Protein AF-A0A0D6LX70-F1 (afdb_monomer_lite)

Foldseek 3Di:
DDDPPPPDPVCVPDPPPPPQDFDWDADVVVRDIDTDDPPPCPQLVVLVVVCVVPVPVCVVVVHDSVPGDPVPD

Structure (mmCIF, N/CA/C/O backbone):
data_AF-A0A0D6LX70-F1
#
_entry.id   AF-A0A0D6LX70-F1
#
loop_
_atom_site.group_PDB
_atom_site.id
_atom_site.type_symbol
_atom_site.label_atom_id
_atom_site.label_alt_id
_atom_site.label_comp_id
_atom_site.label_asym_id
_atom_site.label_entity_id
_atom_site.label_seq_id
_atom_site.pdbx_PDB_ins_code
_atom_site.Cartn_x
_atom_site.Cartn_y
_atom_site.Cartn_z
_atom_site.occupancy
_atom_site.B_iso_or_equiv
_atom_site.auth_seq_id
_atom_site.auth_comp_id
_atom_site.auth_asym_id
_atom_site.auth_atom_id
_atom_site.pdbx_PDB_model_num
ATOM 1 N N . MET A 1 1 ? 48.694 -12.942 -1.196 1.00 42.84 1 MET A N 1
ATOM 2 C CA . MET A 1 1 ? 47.589 -13.258 -2.123 1.00 42.84 1 MET A CA 1
ATOM 3 C C . MET A 1 1 ? 46.856 -11.950 -2.354 1.00 42.84 1 MET A C 1
ATOM 5 O O . MET A 1 1 ? 46.123 -11.515 -1.478 1.00 42.84 1 MET A O 1
ATOM 9 N N . GLU A 1 2 ? 47.207 -11.256 -3.436 1.00 43.59 2 GLU A N 1
ATOM 10 C CA . GLU A 1 2 ? 46.677 -9.930 -3.778 1.00 43.59 2 GLU A CA 1
ATOM 11 C C . GLU A 1 2 ? 45.156 -10.017 -4.011 1.00 43.59 2 GLU A C 1
ATOM 13 O O . GLU A 1 2 ? 44.719 -10.918 -4.738 1.00 43.59 2 GLU A O 1
ATOM 18 N N . PRO A 1 3 ? 44.327 -9.132 -3.433 1.00 49.44 3 PRO A N 1
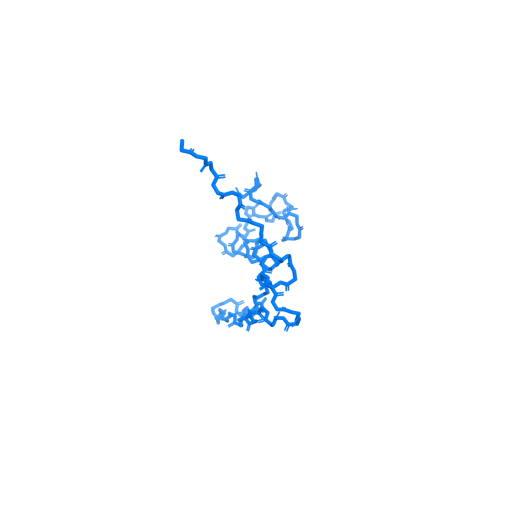ATOM 19 C CA . PRO A 1 3 ? 42.909 -9.104 -3.756 1.00 49.44 3 PRO A CA 1
ATOM 20 C C . PRO A 1 3 ? 42.727 -8.550 -5.175 1.00 49.44 3 PRO A C 1
ATOM 22 O O . PRO A 1 3 ? 43.087 -7.410 -5.465 1.00 49.44 3 PRO A O 1
ATOM 25 N N . GLN A 1 4 ? 42.162 -9.359 -6.073 1.00 54.06 4 GLN A N 1
ATOM 26 C CA . GLN A 1 4 ? 41.799 -8.919 -7.419 1.00 54.06 4 GLN A CA 1
ATOM 27 C C . GLN A 1 4 ? 40.602 -7.966 -7.333 1.00 54.06 4 GLN A C 1
ATOM 29 O O . GLN A 1 4 ? 39.452 -8.395 -7.236 1.00 54.06 4 GLN A O 1
ATOM 34 N N . VAL A 1 5 ? 40.875 -6.662 -7.351 1.00 61.66 5 VAL A N 1
ATOM 35 C CA . VAL A 1 5 ? 39.842 -5.634 -7.504 1.00 61.66 5 VAL A CA 1
ATOM 36 C C . VAL A 1 5 ? 39.304 -5.733 -8.927 1.00 61.66 5 VAL A C 1
ATOM 38 O O . VAL A 1 5 ? 39.950 -5.320 -9.887 1.00 61.66 5 VAL A O 1
ATOM 41 N N . THR A 1 6 ? 38.120 -6.319 -9.070 1.00 59.62 6 THR A N 1
ATOM 42 C CA . THR A 1 6 ? 37.397 -6.368 -10.339 1.00 59.62 6 THR A CA 1
ATOM 43 C C . THR A 1 6 ? 36.897 -4.960 -10.640 1.00 59.62 6 THR A C 1
ATOM 45 O O . THR A 1 6 ? 35.969 -4.466 -10.000 1.00 59.62 6 THR A O 1
ATOM 48 N N . ILE A 1 7 ? 37.538 -4.279 -11.590 1.00 61.16 7 ILE A N 1
ATOM 49 C CA . ILE A 1 7 ? 37.023 -3.021 -12.128 1.00 61.16 7 ILE A CA 1
ATOM 50 C C . ILE A 1 7 ? 35.797 -3.380 -12.962 1.00 61.16 7 ILE A C 1
ATOM 52 O O . ILE A 1 7 ? 35.911 -3.919 -14.059 1.00 61.16 7 ILE A O 1
ATOM 56 N N . ILE A 1 8 ? 34.612 -3.156 -12.398 1.00 62.44 8 ILE A N 1
ATOM 57 C CA . ILE A 1 8 ? 33.361 -3.347 -13.122 1.00 62.44 8 ILE A CA 1
ATOM 58 C C . ILE A 1 8 ? 33.131 -2.096 -13.969 1.00 62.44 8 ILE A C 1
ATOM 60 O O . ILE A 1 8 ? 32.901 -1.013 -13.424 1.00 62.44 8 ILE A O 1
ATOM 64 N N . ASP A 1 9 ? 33.179 -2.241 -15.293 1.00 63.34 9 ASP A N 1
ATOM 65 C CA . ASP A 1 9 ? 32.781 -1.184 -16.221 1.00 63.34 9 ASP A CA 1
ATOM 66 C C . ASP A 1 9 ? 31.315 -0.805 -15.962 1.00 63.34 9 ASP A C 1
ATOM 68 O O . ASP A 1 9 ? 30.364 -1.520 -16.288 1.00 63.34 9 ASP A O 1
ATOM 72 N N . LYS A 1 10 ? 31.144 0.358 -15.329 1.00 60.56 10 LYS A N 1
ATOM 73 C CA . LYS A 1 10 ? 29.890 0.886 -14.776 1.00 60.56 10 LYS A CA 1
ATOM 74 C C . LYS A 1 10 ? 28.681 0.906 -15.738 1.00 60.56 10 LYS A C 1
ATOM 76 O O . LYS A 1 10 ? 27.578 0.675 -15.241 1.00 60.56 10 LYS A O 1
ATOM 81 N N . PRO A 1 11 ? 28.811 1.160 -17.061 1.00 60.16 11 PRO A N 1
ATOM 82 C CA . PRO A 1 11 ? 27.649 1.179 -17.956 1.00 60.16 11 PRO A CA 1
ATOM 83 C C . PRO A 1 11 ? 27.136 -0.216 -18.355 1.00 60.16 11 PRO A C 1
ATOM 85 O O . PRO A 1 11 ? 26.033 -0.315 -18.882 1.00 60.16 11 PRO A O 1
ATOM 88 N N . SER A 1 12 ? 27.889 -1.289 -18.091 1.00 61.28 12 SER A N 1
ATOM 89 C CA . SER A 1 12 ? 27.538 -2.656 -18.515 1.00 61.28 12 SER A CA 1
ATOM 90 C C . SER A 1 12 ? 26.720 -3.435 -17.477 1.00 61.28 12 SER A C 1
ATOM 92 O O . SER A 1 12 ? 26.229 -4.521 -17.769 1.00 61.28 12 SER A O 1
ATOM 94 N N . ILE A 1 13 ? 26.575 -2.900 -16.259 1.00 71.19 13 ILE A N 1
ATOM 95 C CA . ILE A 1 13 ? 25.881 -3.568 -15.142 1.00 71.19 13 ILE A CA 1
ATOM 96 C C . ILE A 1 13 ? 24.361 -3.533 -15.328 1.00 71.19 13 ILE A C 1
ATOM 98 O O . ILE A 1 13 ? 23.664 -4.475 -14.957 1.00 71.19 13 ILE A O 1
ATOM 102 N N . LEU A 1 14 ? 23.840 -2.438 -15.884 1.00 64.25 14 LEU A N 1
ATOM 103 C CA . LEU A 1 14 ? 22.413 -2.239 -16.101 1.00 64.25 14 LEU A CA 1
ATOM 104 C C . LEU A 1 14 ? 22.198 -1.753 -17.533 1.00 64.25 14 LEU A C 1
ATOM 106 O O . LEU A 1 14 ? 22.674 -0.665 -17.868 1.00 64.25 14 LEU A O 1
ATOM 110 N N . PRO A 1 15 ? 21.488 -2.516 -18.379 1.00 65.50 15 PRO A N 1
ATOM 111 C CA . PRO A 1 15 ? 21.215 -2.066 -19.729 1.00 65.50 15 PRO A CA 1
ATOM 112 C C . PRO A 1 15 ? 20.357 -0.789 -19.686 1.00 65.50 15 PRO A C 1
ATOM 114 O O . PRO A 1 15 ? 19.408 -0.699 -18.894 1.00 65.50 15 PRO A O 1
ATOM 117 N N . PRO A 1 16 ? 20.665 0.214 -20.525 1.00 66.50 16 PRO A N 1
ATOM 118 C CA . PRO A 1 16 ? 19.811 1.383 -20.664 1.00 66.50 16 PRO A CA 1
ATOM 119 C C . PRO A 1 16 ? 18.419 0.939 -21.131 1.00 66.50 16 PRO A C 1
ATOM 121 O O . PRO A 1 16 ? 18.289 0.052 -21.972 1.00 66.50 16 PRO A O 1
ATOM 124 N N . PHE A 1 17 ? 17.375 1.552 -20.570 1.00 65.50 17 PHE A N 1
ATOM 125 C CA . PHE A 1 17 ? 15.968 1.218 -20.841 1.00 65.50 17 PHE A CA 1
ATOM 126 C C . PHE A 1 17 ? 15.531 -0.196 -20.426 1.00 65.50 17 PHE A C 1
ATOM 128 O O . PHE A 1 17 ? 14.596 -0.749 -21.009 1.00 65.50 17 PHE A O 1
ATOM 135 N N . PHE A 1 18 ? 16.147 -0.783 -19.395 1.00 68.56 18 PHE A N 1
ATOM 136 C CA . PHE A 1 18 ? 15.615 -2.004 -18.792 1.00 68.56 18 PHE A CA 1
ATOM 137 C C . PHE A 1 18 ? 14.176 -1.765 -18.305 1.00 68.56 18 PHE A C 1
ATOM 139 O O . PHE A 1 18 ? 13.948 -1.003 -17.362 1.00 68.56 18 PHE A O 1
ATOM 146 N N . ARG A 1 19 ? 13.187 -2.395 -18.954 1.00 65.00 19 ARG A N 1
ATOM 147 C CA . ARG A 1 19 ? 11.814 -2.413 -18.438 1.00 65.00 19 ARG A CA 1
ATOM 148 C C . ARG A 1 19 ? 11.809 -3.261 -17.178 1.00 65.00 19 ARG A C 1
ATOM 150 O O . ARG A 1 19 ? 11.790 -4.488 -17.252 1.00 65.00 19 ARG A O 1
ATOM 157 N N . PHE A 1 20 ? 11.799 -2.596 -16.028 1.00 64.25 20 PHE A N 1
ATOM 158 C CA . PHE A 1 20 ? 11.402 -3.237 -14.784 1.00 64.25 20 PHE A CA 1
ATOM 159 C C . PHE A 1 20 ? 10.024 -3.866 -14.988 1.00 64.25 20 PHE A C 1
ATOM 161 O O . PHE A 1 20 ? 9.155 -3.289 -15.645 1.00 64.25 20 PHE A O 1
ATOM 168 N N . ARG A 1 21 ? 9.857 -5.094 -14.503 1.00 65.62 21 ARG A N 1
ATOM 169 C CA . ARG A 1 21 ? 8.653 -5.882 -14.750 1.00 65.62 21 ARG A CA 1
ATOM 170 C C . ARG A 1 21 ? 7.463 -5.196 -14.081 1.00 65.62 21 ARG A C 1
ATOM 172 O O . ARG A 1 21 ? 7.400 -5.119 -12.860 1.00 65.62 21 ARG A O 1
ATOM 179 N N . GLU A 1 22 ? 6.536 -4.698 -14.887 1.00 68.56 22 GLU A N 1
ATOM 180 C CA . GLU A 1 22 ? 5.270 -4.135 -14.421 1.00 68.56 22 GLU A CA 1
ATOM 181 C C . GLU A 1 22 ? 4.295 -5.298 -14.213 1.00 68.56 22 GLU A C 1
ATOM 183 O O . GLU A 1 22 ? 3.718 -5.823 -15.166 1.00 68.56 22 GLU A O 1
ATOM 188 N N . GLU A 1 23 ? 4.155 -5.761 -12.972 1.00 72.75 23 GLU A N 1
ATOM 189 C CA . GLU A 1 23 ? 3.215 -6.836 -12.647 1.00 72.75 23 GLU A CA 1
ATOM 190 C C . GLU A 1 23 ? 1.907 -6.251 -12.117 1.00 72.75 23 GLU A C 1
ATOM 192 O O . GLU A 1 23 ? 1.883 -5.550 -11.107 1.00 72.75 23 GLU A O 1
ATOM 197 N N . TYR A 1 24 ? 0.790 -6.555 -12.776 1.00 77.75 24 TYR A N 1
ATOM 198 C CA . TYR A 1 24 ? -0.526 -6.220 -12.242 1.00 77.75 24 TYR A CA 1
ATOM 199 C C . TYR A 1 24 ? -0.965 -7.292 -11.249 1.00 77.75 24 TYR A C 1
ATOM 201 O O . TYR A 1 24 ? -1.154 -8.453 -11.607 1.00 77.75 24 TYR A O 1
ATOM 209 N N . LEU A 1 25 ? -1.177 -6.885 -10.001 1.00 77.56 25 LEU A N 1
ATOM 210 C CA . LEU A 1 25 ? -1.769 -7.728 -8.971 1.00 77.56 25 LEU A CA 1
ATOM 211 C C . LEU A 1 25 ? -3.219 -7.310 -8.754 1.00 77.56 25 LEU A C 1
ATOM 213 O O . LEU A 1 25 ? -3.512 -6.141 -8.497 1.00 77.56 25 LEU A O 1
ATOM 217 N N . VAL A 1 26 ? -4.130 -8.277 -8.863 1.00 84.00 26 VAL A N 1
ATOM 218 C CA . VAL A 1 26 ? -5.574 -8.056 -8.743 1.00 84.00 26 VAL A CA 1
ATOM 219 C C . VAL A 1 26 ? -6.111 -8.860 -7.569 1.00 84.00 26 VAL A C 1
ATOM 221 O O . VAL A 1 26 ? -6.027 -10.087 -7.551 1.00 84.00 26 VAL A O 1
ATOM 224 N N . VAL A 1 27 ? -6.720 -8.173 -6.604 1.00 85.50 27 VAL A N 1
ATOM 225 C CA . VAL A 1 27 ? -7.365 -8.788 -5.442 1.00 85.50 27 VAL A CA 1
ATOM 226 C C . VAL A 1 27 ? -8.867 -8.531 -5.513 1.00 85.50 27 VAL A C 1
ATOM 228 O O . VAL A 1 27 ? -9.382 -7.542 -4.990 1.00 85.50 27 VAL A O 1
ATOM 231 N N . LYS A 1 28 ? -9.590 -9.452 -6.165 1.00 86.00 28 LYS A N 1
ATOM 232 C CA . LYS A 1 28 ? -11.035 -9.319 -6.443 1.00 86.00 28 LYS A CA 1
ATOM 233 C C . LYS A 1 28 ? -11.878 -9.075 -5.190 1.00 86.00 28 LYS A C 1
ATOM 235 O O . LYS A 1 28 ? -12.780 -8.252 -5.237 1.00 86.00 28 LYS A O 1
ATOM 240 N N . LYS A 1 29 ? -11.552 -9.741 -4.073 1.00 90.56 29 LYS A N 1
ATOM 241 C CA . LYS A 1 29 ? -12.260 -9.602 -2.784 1.00 90.56 29 LYS A CA 1
ATOM 242 C C . LYS A 1 29 ? -12.356 -8.146 -2.311 1.00 90.56 29 LYS A C 1
ATOM 244 O O . LYS A 1 29 ? -13.333 -7.784 -1.670 1.00 90.56 29 LYS A O 1
ATOM 249 N N . TYR A 1 30 ? -11.346 -7.335 -2.618 1.00 84.81 30 TYR A N 1
ATOM 250 C CA . TYR A 1 30 ? -11.269 -5.933 -2.205 1.00 84.81 30 TYR A CA 1
ATOM 251 C C . TYR A 1 30 ? -11.480 -4.961 -3.371 1.00 84.81 30 TYR A C 1
ATOM 253 O O . TYR A 1 30 ? -11.232 -3.773 -3.207 1.00 84.81 30 TYR A O 1
ATOM 261 N N . HIS A 1 31 ? -11.891 -5.456 -4.548 1.00 87.06 31 HIS A N 1
ATOM 262 C CA . HIS A 1 31 ? -12.005 -4.668 -5.781 1.00 87.06 31 HIS A CA 1
ATOM 263 C C . HIS A 1 31 ? -10.752 -3.816 -6.068 1.00 87.06 31 HIS A C 1
ATOM 265 O O . HIS A 1 31 ? -10.843 -2.695 -6.561 1.00 87.06 31 HIS A O 1
ATOM 271 N N . LEU A 1 32 ? -9.573 -4.361 -5.747 1.00 85.81 32 LEU A N 1
ATOM 272 C CA . LEU A 1 32 ? -8.296 -3.656 -5.802 1.00 85.81 32 LEU A CA 1
ATOM 273 C C . LEU A 1 32 ? -7.436 -4.204 -6.945 1.00 85.81 32 LEU A C 1
ATOM 275 O O . LEU A 1 32 ? -7.219 -5.414 -7.039 1.00 85.81 32 LEU A O 1
ATOM 279 N N . ALA A 1 33 ? -6.908 -3.308 -7.774 1.00 85.88 33 ALA A N 1
ATOM 280 C CA . ALA A 1 33 ? -5.881 -3.612 -8.763 1.00 85.88 33 ALA A CA 1
ATOM 281 C C . ALA A 1 33 ? -4.687 -2.676 -8.549 1.00 85.88 33 ALA A C 1
ATOM 283 O O . ALA A 1 33 ? -4.858 -1.461 -8.458 1.00 85.88 33 ALA A O 1
ATOM 284 N N . THR A 1 34 ? -3.481 -3.233 -8.464 1.00 81.75 34 THR A N 1
ATOM 285 C CA . THR A 1 34 ? -2.246 -2.460 -8.285 1.00 81.75 34 THR A CA 1
ATOM 286 C C . THR A 1 34 ? -1.240 -2.8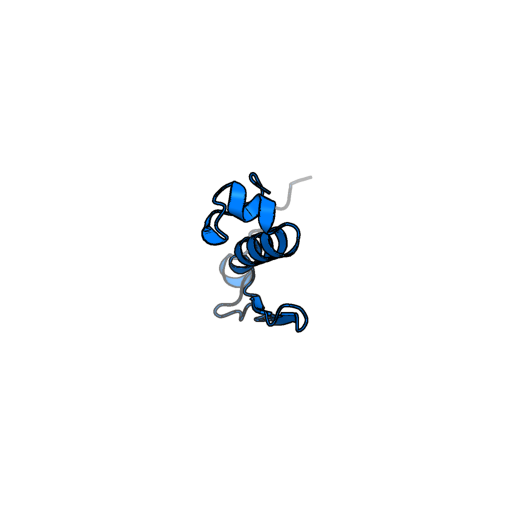33 -9.360 1.00 81.75 34 THR A C 1
ATOM 288 O O . THR A 1 34 ? -0.977 -4.017 -9.563 1.00 81.75 34 THR A O 1
ATOM 291 N N . CYS A 1 35 ? -0.647 -1.834 -10.012 1.00 78.62 35 CYS A N 1
ATOM 292 C CA . CYS A 1 35 ? 0.548 -2.032 -10.827 1.00 78.62 35 CYS A CA 1
ATOM 293 C C . CYS A 1 35 ? 1.763 -2.058 -9.898 1.00 78.62 35 CYS A C 1
ATOM 295 O O . CYS A 1 35 ? 1.995 -1.098 -9.166 1.00 78.62 35 CYS A O 1
ATOM 297 N N . GLN A 1 36 ? 2.515 -3.15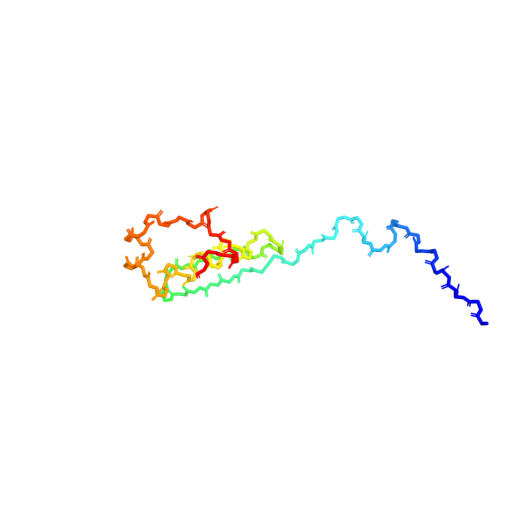0 -9.882 1.00 70.69 36 GLN A N 1
ATOM 298 C CA . GLN A 1 36 ? 3.733 -3.264 -9.101 1.00 70.69 36 GLN A CA 1
ATOM 299 C C . GLN A 1 36 ? 4.913 -2.808 -9.955 1.00 70.69 36 GLN A C 1
ATOM 301 O O . GLN A 1 36 ? 5.420 -3.549 -10.790 1.00 70.69 36 GLN A O 1
ATOM 306 N N . ILE A 1 37 ? 5.346 -1.573 -9.709 1.00 75.12 37 ILE A N 1
ATOM 307 C CA . ILE A 1 37 ? 6.641 -1.058 -10.151 1.00 75.12 37 ILE A CA 1
ATOM 308 C C . ILE A 1 37 ? 7.618 -1.294 -8.999 1.00 75.12 37 ILE A C 1
ATOM 310 O O . ILE A 1 37 ? 7.366 -0.842 -7.872 1.00 75.12 37 ILE A O 1
ATOM 314 N N . GLU A 1 38 ? 8.703 -2.027 -9.257 1.00 65.00 38 GLU A N 1
ATOM 315 C CA . GLU A 1 38 ? 9.713 -2.332 -8.241 1.00 65.00 38 GLU A CA 1
ATOM 316 C C . GLU A 1 38 ? 10.201 -1.065 -7.522 1.00 65.00 38 GLU A C 1
ATOM 318 O O . GLU A 1 38 ? 10.346 0.011 -8.106 1.00 65.00 38 GLU A O 1
ATOM 323 N N . LYS A 1 39 ? 10.426 -1.212 -6.211 1.00 70.56 39 LYS A N 1
ATOM 324 C CA . LYS A 1 39 ? 10.825 -0.177 -5.241 1.00 70.56 39 LYS A CA 1
ATOM 325 C C . LYS A 1 39 ? 9.769 0.871 -4.870 1.00 70.56 39 LYS A C 1
ATOM 327 O O . LYS A 1 39 ? 9.631 1.154 -3.687 1.00 70.56 39 LYS A O 1
ATOM 332 N N . VAL A 1 40 ? 9.029 1.459 -5.811 1.00 68.88 40 VAL A N 1
ATOM 333 C CA . VAL A 1 40 ? 8.090 2.559 -5.479 1.00 68.88 40 VAL A CA 1
ATOM 334 C C . VAL A 1 40 ? 6.770 2.025 -4.928 1.00 68.88 40 VAL A C 1
ATOM 336 O O . VAL A 1 40 ? 6.220 2.563 -3.967 1.00 68.88 40 VAL A O 1
ATOM 339 N N . MET A 1 41 ? 6.267 0.933 -5.502 1.00 71.81 41 MET A N 1
ATOM 340 C CA . MET A 1 41 ? 4.940 0.425 -5.152 1.00 71.81 41 MET A CA 1
ATOM 341 C C . MET A 1 41 ? 4.944 -0.481 -3.920 1.00 71.81 41 MET A C 1
ATOM 343 O O . MET A 1 41 ? 3.874 -0.794 -3.409 1.00 71.81 41 MET A O 1
ATOM 347 N N . THR A 1 42 ? 6.111 -0.871 -3.396 1.00 77.31 42 THR A N 1
ATOM 348 C CA . THR A 1 42 ? 6.206 -1.745 -2.215 1.00 77.31 42 THR A CA 1
ATOM 349 C C . THR A 1 42 ? 5.629 -1.075 -0.968 1.00 77.31 42 THR A C 1
ATOM 351 O O . THR A 1 42 ? 4.816 -1.689 -0.284 1.00 77.31 42 THR A O 1
ATOM 354 N N . THR A 1 43 ? 5.957 0.196 -0.722 1.00 82.44 43 THR A N 1
ATOM 355 C CA . THR A 1 43 ? 5.467 0.963 0.438 1.00 82.44 43 THR A CA 1
ATOM 356 C C . THR A 1 43 ? 3.973 1.276 0.347 1.00 82.44 43 THR A C 1
ATOM 358 O O . THR A 1 43 ? 3.235 1.105 1.314 1.00 82.44 43 THR A O 1
ATOM 361 N N . ILE A 1 44 ? 3.497 1.681 -0.837 1.00 85.56 44 ILE A N 1
ATOM 362 C CA . ILE A 1 44 ? 2.067 1.942 -1.069 1.00 85.56 44 ILE A CA 1
ATOM 363 C C . ILE A 1 44 ? 1.263 0.654 -0.876 1.00 85.56 44 ILE A C 1
ATOM 365 O O . ILE A 1 44 ? 0.232 0.652 -0.204 1.00 85.56 44 ILE A O 1
ATOM 369 N N . ARG A 1 45 ? 1.750 -0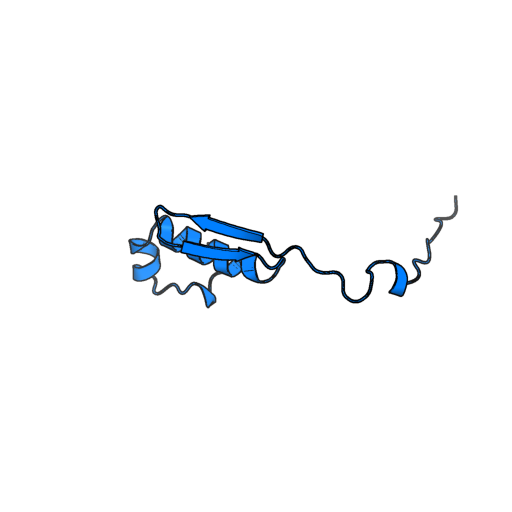.459 -1.436 1.00 82.25 45 ARG A N 1
ATOM 370 C CA . ARG A 1 45 ? 1.113 -1.771 -1.302 1.00 82.25 45 ARG A CA 1
ATOM 371 C C . ARG A 1 45 ? 1.069 -2.224 0.154 1.00 82.25 45 ARG A C 1
ATOM 373 O O . ARG A 1 45 ? 0.041 -2.724 0.600 1.00 82.25 45 ARG A O 1
ATOM 380 N N . ASP A 1 46 ? 2.151 -2.018 0.895 1.00 83.25 46 ASP A N 1
ATOM 381 C CA . ASP A 1 46 ? 2.200 -2.268 2.333 1.00 83.25 46 ASP A CA 1
ATOM 382 C C . ASP A 1 46 ? 1.120 -1.503 3.093 1.00 83.25 46 ASP A C 1
ATOM 384 O O . ASP A 1 46 ? 0.376 -2.110 3.864 1.00 83.25 46 ASP A O 1
ATOM 388 N N . GLY A 1 47 ? 0.992 -0.199 2.836 1.00 87.44 47 GLY A N 1
ATOM 389 C CA . GLY A 1 47 ? -0.020 0.637 3.476 1.00 87.44 47 GLY A CA 1
ATOM 390 C C . GLY A 1 47 ? -1.447 0.197 3.148 1.00 87.44 47 GLY A C 1
ATOM 391 O O . GLY A 1 47 ? -2.304 0.162 4.033 1.00 87.44 47 GLY A O 1
ATOM 392 N N . ILE A 1 48 ? -1.698 -0.218 1.901 1.00 89.31 48 ILE A N 1
ATOM 393 C CA . ILE A 1 48 ? -2.978 -0.817 1.502 1.00 89.31 48 ILE A CA 1
ATOM 394 C C . ILE A 1 48 ? -3.250 -2.086 2.317 1.00 89.31 48 ILE A C 1
ATOM 396 O O . ILE A 1 48 ? -4.348 -2.244 2.846 1.00 89.31 48 ILE A O 1
ATOM 400 N N . PHE A 1 49 ? -2.271 -2.983 2.463 1.00 86.62 49 PHE A N 1
ATOM 401 C CA . PHE A 1 49 ? -2.461 -4.215 3.232 1.00 86.62 49 PHE A CA 1
ATOM 402 C C . PHE A 1 49 ? -2.665 -3.965 4.729 1.00 86.62 49 PHE A C 1
ATOM 404 O O . PHE A 1 49 ? -3.510 -4.629 5.329 1.00 86.62 49 PHE A O 1
ATOM 411 N N . CYS A 1 50 ? -1.967 -2.998 5.328 1.00 85.25 50 CYS A N 1
ATOM 412 C CA . CYS A 1 50 ? -2.214 -2.588 6.712 1.00 85.25 50 CYS A CA 1
ATOM 413 C C . CYS A 1 50 ? -3.657 -2.091 6.895 1.00 85.25 50 CYS A C 1
ATOM 415 O O . CYS A 1 50 ? -4.347 -2.552 7.805 1.00 85.25 50 CYS A O 1
ATOM 417 N N . TYR A 1 51 ? -4.154 -1.245 5.984 1.00 90.06 51 TYR A N 1
ATOM 418 C CA . TYR A 1 51 ? -5.547 -0.790 6.013 1.00 90.06 51 TYR A CA 1
ATOM 419 C C . TYR A 1 51 ? -6.553 -1.936 5.828 1.00 90.06 51 TYR A C 1
ATOM 421 O O . TYR A 1 51 ? -7.547 -2.010 6.544 1.00 90.06 51 TYR A O 1
ATOM 429 N N . LEU A 1 52 ? -6.303 -2.849 4.885 1.00 90.12 52 LEU A N 1
ATOM 430 C CA . LEU A 1 52 ? -7.186 -3.992 4.635 1.00 90.12 52 LEU A CA 1
ATOM 431 C C . LEU A 1 52 ? -7.212 -4.997 5.798 1.00 90.12 52 LEU A C 1
ATOM 433 O O . LEU A 1 52 ? -8.205 -5.705 5.958 1.00 90.12 52 LEU A O 1
ATOM 437 N N . THR A 1 53 ? -6.138 -5.070 6.587 1.00 89.62 53 THR A N 1
ATOM 438 C CA . THR A 1 53 ? -6.020 -5.987 7.731 1.00 89.62 53 THR A CA 1
ATOM 439 C C . THR A 1 53 ? -6.721 -5.438 8.973 1.00 89.62 53 THR A C 1
ATOM 441 O O . THR A 1 53 ? -7.479 -6.166 9.609 1.00 89.62 53 THR A O 1
ATOM 444 N N . ASP A 1 54 ? -6.510 -4.160 9.306 1.00 90.94 54 ASP A N 1
ATOM 445 C CA . ASP A 1 54 ? -7.148 -3.500 10.453 1.00 90.94 54 ASP A CA 1
ATOM 446 C C . ASP A 1 54 ? -7.503 -2.042 10.127 1.00 90.94 54 ASP A C 1
ATOM 448 O O . ASP A 1 54 ? -6.847 -1.080 10.541 1.00 90.94 54 ASP A O 1
ATOM 452 N N . SER A 1 55 ? -8.585 -1.879 9.367 1.00 91.06 55 SER A N 1
ATOM 453 C CA . SER A 1 55 ? -9.043 -0.563 8.915 1.00 91.06 55 SER A CA 1
ATOM 454 C C . SER A 1 55 ? -9.438 0.349 10.074 1.00 91.06 55 SER A C 1
ATOM 456 O O . 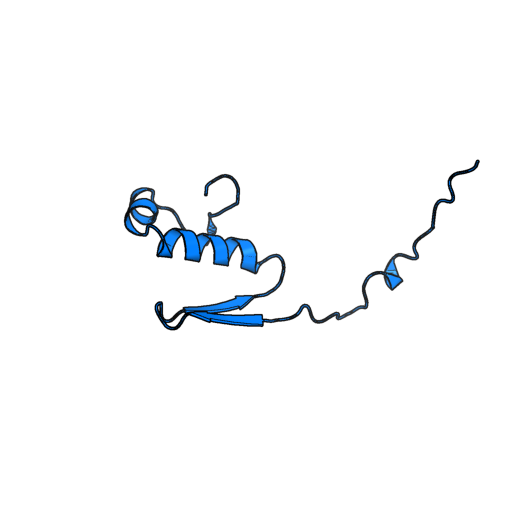SER A 1 55 ? -9.193 1.552 10.022 1.00 91.06 55 SER A O 1
ATOM 458 N N . LYS A 1 56 ? -10.007 -0.208 11.152 1.00 93.50 56 LYS A N 1
ATOM 459 C CA . LYS A 1 56 ? -10.462 0.566 12.314 1.00 93.50 56 LYS A CA 1
ATOM 460 C C . LYS A 1 56 ? -9.290 1.235 13.010 1.00 93.50 56 LYS A C 1
ATOM 462 O O . LYS A 1 56 ? -9.351 2.426 13.308 1.00 93.50 56 LYS A O 1
ATOM 467 N N . ASN A 1 57 ? -8.231 0.479 13.270 1.00 90.25 57 ASN A N 1
ATOM 468 C CA . ASN A 1 57 ? -7.054 0.986 13.955 1.00 90.25 57 ASN A CA 1
ATOM 469 C C . ASN A 1 57 ? -6.259 1.951 13.067 1.00 90.25 57 ASN A C 1
ATOM 471 O O . ASN A 1 57 ? -5.803 2.997 13.537 1.00 90.25 57 ASN A O 1
ATOM 475 N N . PHE A 1 58 ? -6.192 1.655 11.766 1.00 90.69 58 PHE A N 1
ATOM 476 C CA . PHE A 1 58 ? -5.593 2.535 10.769 1.00 90.69 58 PHE A CA 1
ATOM 477 C C . PHE A 1 58 ? -6.282 3.908 10.733 1.00 90.69 58 PHE A C 1
ATOM 479 O O . PHE A 1 58 ? -5.625 4.943 10.860 1.00 90.69 58 PHE A O 1
ATOM 486 N N . THR A 1 59 ? -7.615 3.931 10.642 1.00 90.75 59 THR A N 1
ATOM 487 C CA . THR A 1 59 ? -8.392 5.178 10.634 1.00 90.75 59 THR A CA 1
ATOM 488 C C . THR A 1 59 ? -8.354 5.887 11.989 1.00 90.75 59 THR A C 1
ATOM 490 O O . THR A 1 59 ? -8.222 7.106 12.025 1.00 90.75 59 THR A O 1
ATOM 493 N N . LYS A 1 60 ? -8.395 5.154 13.111 1.00 93.00 60 LYS A N 1
ATOM 494 C CA . LYS A 1 60 ? -8.333 5.732 14.466 1.00 93.00 60 LYS A CA 1
ATOM 495 C C . LYS A 1 60 ? -7.051 6.533 14.712 1.00 93.00 60 LYS A C 1
ATOM 497 O O . LYS A 1 60 ? -7.095 7.554 15.391 1.00 93.00 60 LYS A O 1
ATOM 502 N N . HIS A 1 61 ? -5.929 6.090 14.152 1.00 89.44 61 HIS A N 1
ATOM 503 C CA . HIS A 1 61 ? -4.640 6.776 14.271 1.00 89.44 61 HIS A CA 1
ATOM 504 C C . HIS A 1 61 ? -4.390 7.808 13.161 1.00 89.44 61 HIS A C 1
ATOM 506 O O . HIS A 1 61 ? -3.277 8.315 13.051 1.00 89.44 61 HIS A O 1
ATOM 512 N N . ASN A 1 62 ? -5.398 8.127 12.336 1.00 89.75 62 ASN A N 1
ATOM 513 C CA . ASN A 1 62 ? -5.264 9.015 11.175 1.00 89.75 62 ASN A CA 1
ATOM 514 C C . ASN A 1 62 ? -4.095 8.617 10.255 1.00 89.75 62 ASN A C 1
ATOM 516 O O . ASN A 1 62 ? -3.414 9.472 9.675 1.00 89.75 62 ASN A O 1
ATOM 520 N N . ARG A 1 63 ? -3.842 7.305 10.133 1.00 88.31 63 ARG A N 1
ATOM 521 C CA . ARG A 1 63 ? -2.821 6.783 9.225 1.00 88.31 63 ARG A CA 1
ATOM 522 C C . ARG A 1 63 ? -3.268 7.020 7.789 1.00 88.31 63 ARG A C 1
ATOM 524 O O . ARG A 1 63 ? -4.455 7.057 7.468 1.00 88.31 63 ARG A O 1
ATOM 531 N N . THR A 1 64 ? -2.296 7.229 6.914 1.00 89.94 64 THR A N 1
ATOM 532 C CA . THR A 1 64 ? -2.525 7.475 5.487 1.00 89.94 64 THR A CA 1
ATOM 533 C C . THR A 1 64 ? -1.528 6.653 4.704 1.00 89.94 64 THR A C 1
ATOM 535 O O . THR A 1 64 ? -0.353 6.645 5.047 1.00 89.94 64 THR A O 1
ATOM 538 N N . ILE A 1 65 ? -1.989 5.990 3.640 1.00 88.75 65 ILE A N 1
ATOM 539 C CA . ILE A 1 65 ? -1.175 5.055 2.844 1.00 88.75 65 ILE A CA 1
ATOM 540 C C . ILE A 1 65 ? 0.131 5.709 2.358 1.00 88.75 65 ILE A C 1
ATOM 542 O O . ILE A 1 65 ? 1.169 5.062 2.326 1.00 88.75 65 ILE A O 1
ATOM 546 N N . SER A 1 66 ? 0.105 7.005 2.032 1.00 84.19 66 SER A N 1
ATOM 547 C CA . SER A 1 66 ? 1.279 7.765 1.582 1.00 84.19 66 SER A CA 1
ATOM 548 C C . SER A 1 66 ? 2.315 8.065 2.672 1.00 84.19 66 SER A C 1
ATOM 550 O O . SER A 1 66 ? 3.426 8.473 2.343 1.00 84.19 66 SER A O 1
ATOM 552 N N . LYS A 1 67 ? 1.970 7.892 3.953 1.00 85.31 67 LYS A N 1
ATOM 553 C CA . LYS A 1 67 ? 2.859 8.106 5.108 1.00 85.31 67 LYS A CA 1
ATOM 554 C C . LYS A 1 67 ? 3.309 6.799 5.761 1.00 85.31 67 LYS A C 1
ATOM 556 O O . LYS A 1 67 ? 4.063 6.829 6.730 1.00 85.31 67 LYS A O 1
ATOM 561 N N . GLU A 1 68 ? 2.846 5.665 5.251 1.00 84.31 68 GLU A N 1
ATOM 562 C CA . GLU A 1 68 ? 3.269 4.347 5.708 1.00 84.31 68 GLU A CA 1
ATOM 563 C C . GLU A 1 68 ? 4.725 4.102 5.314 1.00 84.31 68 GLU A C 1
ATOM 565 O O . GLU A 1 68 ? 5.172 4.490 4.237 1.00 84.31 68 GLU A O 1
ATOM 570 N N . HIS A 1 69 ? 5.485 3.475 6.200 1.00 82.31 69 HIS A N 1
ATOM 571 C CA . HIS A 1 69 ? 6.860 3.061 5.966 1.00 82.31 69 HIS A CA 1
ATOM 572 C C . HIS A 1 69 ? 7.210 1.920 6.922 1.00 82.31 69 HIS A C 1
ATOM 574 O O . HIS A 1 69 ? 6.561 1.725 7.943 1.00 82.31 69 HIS A O 1
ATOM 580 N N . TRP A 1 70 ? 8.298 1.197 6.666 1.00 70.12 70 TRP A N 1
ATOM 581 C CA . TRP A 1 70 ? 8.668 0.032 7.480 1.00 70.12 70 TRP A CA 1
ATOM 582 C C . TRP A 1 70 ? 8.649 0.277 9.006 1.00 70.12 70 TRP A C 1
ATOM 584 O O . TRP A 1 70 ? 8.167 -0.565 9.754 1.00 70.12 70 TRP A O 1
ATOM 594 N N . GLY A 1 71 ? 9.104 1.446 9.473 1.00 77.19 71 GLY A N 1
ATOM 595 C CA . GLY A 1 71 ? 9.192 1.765 10.906 1.00 77.19 71 GLY A CA 1
ATOM 596 C C . GLY A 1 71 ? 7.889 2.143 11.624 1.00 77.19 71 GL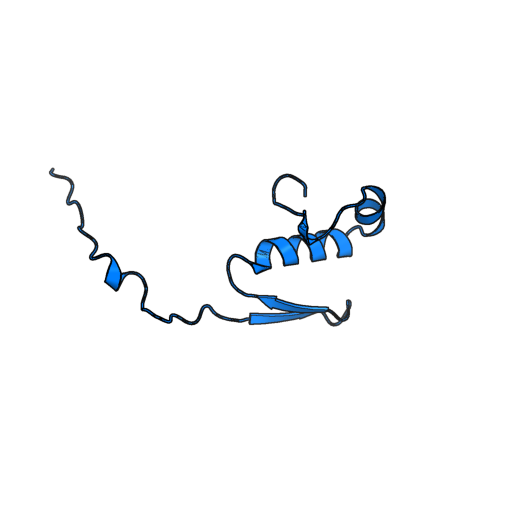Y A C 1
ATOM 597 O O . GLY A 1 71 ? 7.931 2.324 12.834 1.00 77.19 71 GLY A O 1
ATOM 598 N N . ASN A 1 72 ? 6.763 2.311 10.921 1.00 74.31 72 ASN A N 1
ATOM 599 C CA . ASN A 1 72 ? 5.477 2.679 11.537 1.00 74.31 72 ASN A CA 1
ATOM 600 C C . ASN A 1 72 ? 4.385 1.626 11.330 1.00 74.31 72 ASN A C 1
ATOM 602 O O . ASN A 1 72 ? 3.235 1.905 11.658 1.00 74.31 72 ASN A O 1
ATOM 606 N N . ARG A 1 73 ? 4.751 0.450 10.798 1.00 65.31 73 ARG A N 1
ATOM 607 C CA . ARG A 1 73 ? 3.844 -0.673 10.564 1.00 65.31 73 ARG A CA 1
ATOM 608 C C . ARG A 1 73 ? 3.101 -1.088 11.823 1.00 65.31 73 ARG A C 1
ATOM 610 O O . ARG A 1 73 ? 3.769 -1.480 12.800 1.00 65.31 73 ARG A O 1
#

pLDDT: mean 76.49, std 12.53, range [42.84, 93.5]

Radius of gyration: 19.31 Å; chains: 1; bounding box: 60×22×35 Å

Secondary structure (DSSP, 8-state):
---------GGGSS-TT-----EEEEEGGGTEEEEE-TTTHHHHHHHHHHHHH-HHHHHHTT--GGG--GGG-

Organism: NCBI:txid53326

Sequence (73 aa):
MEPQVTIIDKPSILPPFFRFREEYLVVKKYHLATCQIEKVMTTIRDGIFCYLTDSKNFTKHNRTISKEHWGNR

InterPro domains:
  IPR005331 Sulfotransferase [PF03567] (23-66)
  IPR007669 Carbohydrate sulfotransferase Chst-1-like [PTHR22900] (9-69)